Protein AF-A0AAU3ESX3-F1 (afdb_monomer_lite)

Secondary structure (DSSP, 8-state):
-PPP-----HHHHHHHHHHTTPEEEEEEEEE-S-TTS--EEEEEEEEPPP-

Foldseek 3Di:
DDDDDDDDDPVNVQVVCVVVQKHWDDWDWDWDPDPVDTDIDIDTDIDHDDD

Sequence (51 aa):
MSVSIWVLSPTLWEDLLVEHGLLIDQFSLITAPEVDRPVSCTLIRARRPPA

pLDDT: mean 85.22, std 9.49, range [48.78, 95.44]

Radius of gyration: 14.16 Å; chains: 1; bounding box: 40×19×29 Å

Structure (mmCIF, N/CA/C/O backbone):
data_AF-A0AAU3ESX3-F1
#
_entry.id   AF-A0AAU3ESX3-F1
#
loop_
_atom_site.group_PDB
_atom_site.id
_atom_site.type_symbol
_atom_site.label_atom_id
_atom_site.label_alt_id
_atom_site.label_comp_id
_atom_site.label_asym_id
_atom_site.label_entity_id
_atom_site.label_seq_id
_atom_site.pdbx_PDB_ins_code
_atom_site.Cartn_x
_atom_site.Cartn_y
_atom_site.Cartn_z
_atom_site.occupancy
_atom_site.B_iso_or_equiv
_atom_site.auth_seq_id
_atom_site.auth_comp_id
_atom_site.auth_asym_id
_atom_site.auth_atom_id
_atom_site.pdbx_PDB_model_num
ATOM 1 N N . MET A 1 1 ? 24.064 13.881 -15.438 1.0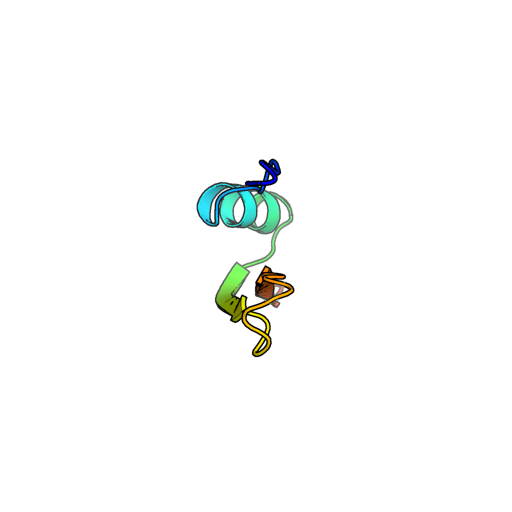0 48.78 1 MET A N 1
ATOM 2 C CA . MET A 1 1 ? 23.062 14.924 -15.132 1.00 48.78 1 MET A CA 1
ATOM 3 C C . MET A 1 1 ? 22.047 14.308 -14.187 1.00 48.78 1 MET A C 1
ATOM 5 O O . MET A 1 1 ? 21.416 13.339 -14.581 1.00 48.78 1 MET A O 1
ATOM 9 N N . SER A 1 2 ? 21.955 14.775 -12.943 1.00 71.19 2 SER A N 1
ATOM 10 C CA . SER A 1 2 ? 20.953 14.304 -11.980 1.00 71.19 2 SER A CA 1
ATOM 11 C C . SER A 1 2 ? 19.739 15.228 -12.016 1.00 71.19 2 SER A C 1
ATOM 13 O O . SER A 1 2 ? 19.880 16.448 -11.982 1.00 71.19 2 SER A O 1
ATOM 15 N N . VAL A 1 3 ? 18.548 14.643 -12.109 1.00 69.31 3 VAL A N 1
ATOM 16 C CA . VAL A 1 3 ? 17.286 15.363 -11.929 1.00 69.31 3 VAL A CA 1
ATOM 17 C C . VAL A 1 3 ? 16.903 15.237 -10.459 1.00 69.31 3 VAL A C 1
ATOM 19 O O . VAL A 1 3 ? 16.794 14.126 -9.945 1.00 69.31 3 VAL A O 1
ATOM 22 N N . SER A 1 4 ? 16.706 16.369 -9.787 1.00 68.94 4 SER A N 1
ATOM 23 C CA . SER A 1 4 ? 16.178 16.406 -8.422 1.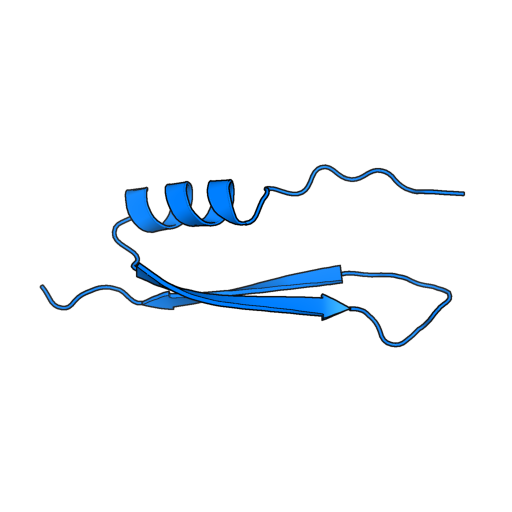00 68.94 4 SER A CA 1
ATOM 24 C C . SER A 1 4 ? 14.674 16.631 -8.482 1.00 68.94 4 SER A C 1
ATOM 26 O O . SER A 1 4 ? 14.221 17.664 -8.974 1.00 68.94 4 SER A O 1
ATOM 28 N N . ILE A 1 5 ? 13.905 15.666 -7.987 1.00 73.69 5 ILE A N 1
ATOM 29 C CA . ILE A 1 5 ? 12.450 15.764 -7.842 1.00 73.69 5 ILE A CA 1
ATOM 30 C C . ILE A 1 5 ? 12.070 15.731 -6.367 1.00 73.69 5 ILE A C 1
ATOM 32 O O . ILE A 1 5 ? 12.688 15.027 -5.569 1.00 73.69 5 ILE A O 1
ATOM 36 N N . TRP A 1 6 ? 11.030 16.485 -6.020 1.00 80.25 6 TRP A N 1
ATOM 37 C CA . TRP A 1 6 ? 10.413 16.414 -4.703 1.00 80.25 6 TRP A CA 1
ATOM 38 C C . TRP A 1 6 ? 9.455 15.232 -4.677 1.00 80.25 6 TRP A C 1
ATOM 40 O O . TRP A 1 6 ? 8.451 15.215 -5.386 1.00 80.25 6 TRP A O 1
ATOM 50 N N . VAL A 1 7 ? 9.787 14.239 -3.862 1.00 79.38 7 VAL A N 1
ATOM 51 C CA . VAL A 1 7 ? 8.928 13.095 -3.567 1.00 79.38 7 VAL A CA 1
ATOM 52 C C . VAL A 1 7 ? 8.583 13.122 -2.089 1.00 79.38 7 VAL A C 1
ATOM 54 O O . VAL A 1 7 ? 9.446 13.373 -1.247 1.00 79.38 7 VAL A O 1
ATOM 57 N N . LEU A 1 8 ? 7.311 12.881 -1.777 1.00 83.88 8 LEU A N 1
ATOM 58 C CA . LEU A 1 8 ? 6.890 12.687 -0.396 1.00 83.88 8 LEU A CA 1
ATOM 59 C C . LEU A 1 8 ? 7.606 11.460 0.172 1.00 83.88 8 LEU A C 1
ATOM 61 O O . LEU A 1 8 ? 7.710 10.421 -0.491 1.00 83.88 8 LEU A O 1
ATOM 65 N N . SER A 1 9 ? 8.104 11.592 1.400 1.00 86.19 9 SER A N 1
ATOM 66 C CA . SER A 1 9 ? 8.657 10.456 2.126 1.00 86.19 9 SER A CA 1
ATOM 67 C C . SER A 1 9 ? 7.551 9.428 2.403 1.00 86.19 9 SER A C 1
ATOM 69 O O . SER A 1 9 ? 6.373 9.791 2.460 1.00 86.19 9 SER A O 1
ATOM 71 N N . PRO A 1 10 ? 7.901 8.147 2.609 1.00 84.38 10 PRO A N 1
ATOM 72 C CA . PRO A 1 10 ? 6.923 7.133 3.000 1.00 84.38 10 PRO A CA 1
ATOM 73 C C . PRO A 1 10 ? 6.097 7.539 4.229 1.00 84.38 10 PRO A C 1
ATOM 75 O O . PRO A 1 10 ? 4.889 7.347 4.232 1.00 84.38 10 PRO A O 1
ATOM 78 N N . THR A 1 11 ? 6.720 8.185 5.219 1.00 87.50 11 TH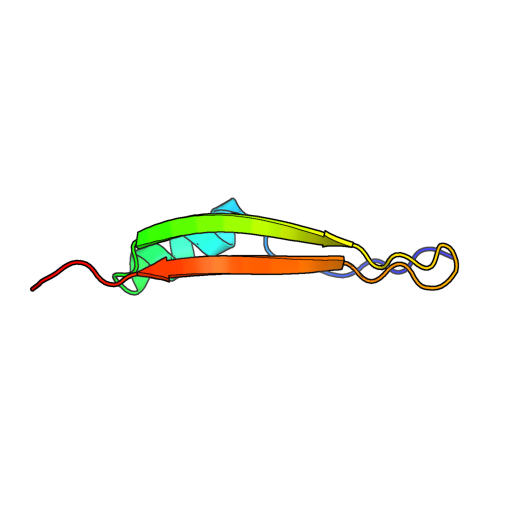R A N 1
ATOM 79 C CA . THR A 1 11 ? 6.039 8.668 6.432 1.00 87.50 11 THR A CA 1
ATOM 80 C C . THR A 1 11 ? 4.990 9.735 6.125 1.00 87.50 11 THR A C 1
ATOM 82 O O . THR A 1 11 ? 3.877 9.644 6.617 1.00 87.50 11 THR A O 1
ATOM 85 N N . LEU A 1 12 ? 5.289 10.696 5.241 1.00 90.12 12 LEU A N 1
ATOM 86 C CA . LEU A 1 12 ? 4.307 11.721 4.862 1.00 90.12 12 LEU A CA 1
ATOM 87 C C . LEU A 1 12 ? 3.123 11.134 4.084 1.00 90.12 12 LEU A C 1
ATOM 89 O O . LEU A 1 12 ? 2.004 11.625 4.197 1.00 90.12 12 LEU A O 1
ATOM 93 N N . TRP A 1 13 ? 3.359 10.086 3.292 1.00 90.94 13 TRP A N 1
ATOM 94 C CA . TRP A 1 13 ? 2.271 9.338 2.666 1.00 90.94 13 TRP A CA 1
ATOM 95 C C . TRP A 1 13 ? 1.416 8.592 3.691 1.00 90.94 13 TRP A C 1
ATOM 97 O O . TRP A 1 13 ? 0.199 8.529 3.527 1.00 90.94 13 TRP A O 1
ATOM 107 N N . GLU A 1 14 ? 2.043 8.023 4.718 1.00 90.81 14 GLU A N 1
ATOM 108 C CA . GLU A 1 14 ? 1.353 7.339 5.809 1.00 90.81 14 GLU A CA 1
ATOM 109 C C . GLU A 1 14 ? 0.452 8.274 6.595 1.00 90.81 14 GLU A C 1
ATOM 111 O O . GLU A 1 14 ? -0.747 8.009 6.684 1.00 90.81 14 GLU A O 1
ATOM 116 N N . ASP A 1 15 ? 0.995 9.401 7.041 1.00 92.81 15 ASP A N 1
ATOM 117 C CA . ASP A 1 15 ? 0.243 10.410 7.779 1.00 92.81 15 ASP A CA 1
ATOM 118 C C . ASP A 1 15 ? -0.977 10.880 6.972 1.00 92.81 15 ASP A C 1
ATOM 120 O O . ASP A 1 15 ? -2.105 10.819 7.459 1.00 92.81 15 ASP A O 1
ATOM 124 N N . LEU A 1 16 ? -0.784 11.226 5.692 1.00 92.81 16 LEU A N 1
ATOM 125 C CA . LEU A 1 16 ? -1.865 11.686 4.816 1.00 92.81 16 LEU A CA 1
ATOM 126 C C . LEU A 1 16 ? -2.969 10.629 4.638 1.00 92.81 16 LEU A C 1
ATOM 128 O O . LEU A 1 16 ? -4.159 10.940 4.651 1.00 92.81 16 LEU A O 1
ATOM 132 N N . LEU A 1 17 ? -2.598 9.365 4.429 1.00 92.56 17 LEU A N 1
ATOM 133 C CA . LEU A 1 17 ? -3.577 8.300 4.200 1.00 92.56 17 LEU A CA 1
ATOM 134 C C . LEU A 1 17 ? -4.340 7.954 5.486 1.00 92.56 17 LEU A C 1
ATOM 136 O O . LEU A 1 17 ? -5.556 7.743 5.430 1.00 92.56 17 LEU A O 1
ATOM 140 N N . VAL A 1 18 ? -3.660 7.965 6.634 1.00 93.25 18 VAL A N 1
ATOM 141 C CA . VAL A 1 18 ? -4.269 7.756 7.955 1.00 93.25 18 VAL A CA 1
ATOM 142 C C . VAL A 1 18 ? -5.212 8.899 8.322 1.00 93.25 18 VAL A C 1
ATOM 144 O O . VAL A 1 18 ? -6.323 8.632 8.784 1.00 93.25 18 VAL A O 1
ATOM 147 N N . GLU A 1 19 ? -4.846 10.153 8.043 1.00 95.44 19 GLU A N 1
ATOM 148 C CA . GLU A 1 19 ? -5.728 11.320 8.210 1.00 95.44 19 GLU A CA 1
ATOM 149 C C . GLU A 1 19 ? -7.048 11.170 7.433 1.00 95.44 19 GLU A C 1
ATOM 151 O O . GLU A 1 19 ? -8.103 11.618 7.882 1.00 95.44 19 GLU A O 1
ATOM 156 N N . HIS A 1 20 ? -7.022 10.470 6.296 1.00 93.94 20 HIS A N 1
ATOM 157 C CA . HIS A 1 20 ? -8.203 10.162 5.488 1.00 93.94 20 HIS A CA 1
ATOM 158 C C . HIS A 1 20 ? -8.908 8.841 5.861 1.00 93.94 20 HIS A C 1
ATOM 160 O O . HIS A 1 20 ? -9.789 8.373 5.128 1.00 93.94 20 HIS A O 1
ATOM 166 N N . GLY A 1 21 ? -8.562 8.238 7.002 1.00 94.12 21 GLY A N 1
ATOM 167 C CA . GLY A 1 21 ? -9.205 7.029 7.525 1.00 94.12 21 GLY A CA 1
ATOM 168 C C . GLY A 1 21 ? -8.838 5.752 6.767 1.00 94.12 21 GLY A C 1
ATOM 169 O O . GLY A 1 21 ? -9.605 4.784 6.769 1.00 94.12 21 GLY A O 1
ATOM 170 N N . LEU A 1 22 ? -7.697 5.748 6.077 1.00 94.94 22 LEU A N 1
ATOM 171 C CA . LEU A 1 22 ? -7.128 4.557 5.461 1.00 94.94 22 LEU A CA 1
ATOM 172 C C . LEU A 1 22 ? -6.039 3.981 6.366 1.00 94.94 22 LEU A C 1
ATOM 174 O O . LEU A 1 22 ? -5.291 4.702 7.012 1.00 94.94 22 LEU A O 1
ATOM 178 N N . LEU A 1 23 ? -5.935 2.659 6.384 1.00 92.62 23 LEU A N 1
ATOM 179 C CA . LEU A 1 23 ? -4.812 1.949 6.978 1.00 92.62 23 LEU A CA 1
ATOM 180 C C . LEU A 1 23 ? -3.893 1.491 5.859 1.00 92.62 23 LEU A C 1
ATOM 182 O O . LEU A 1 23 ? -4.360 0.892 4.888 1.00 92.62 23 LEU A O 1
ATOM 186 N N . ILE A 1 24 ? -2.601 1.759 5.997 1.00 91.88 24 ILE A N 1
ATOM 187 C CA . ILE A 1 24 ? -1.610 1.260 5.051 1.00 91.88 24 ILE A CA 1
ATOM 188 C C . ILE A 1 24 ? -1.256 -0.179 5.399 1.00 91.88 24 ILE A C 1
ATOM 190 O O . ILE A 1 24 ? -0.926 -0.495 6.537 1.00 91.88 24 ILE A O 1
ATOM 194 N N . ASP A 1 25 ? -1.291 -1.038 4.387 1.00 92.31 25 ASP A N 1
ATOM 195 C CA . ASP A 1 25 ? -0.875 -2.430 4.500 1.00 92.31 25 ASP A CA 1
ATOM 196 C C . ASP A 1 25 ? 0.558 -2.631 3.977 1.00 92.31 25 ASP A C 1
ATOM 198 O O . ASP A 1 25 ? 1.307 -3.442 4.518 1.00 92.31 25 ASP A O 1
ATOM 202 N N . GLN A 1 26 ? 0.954 -1.930 2.902 1.00 91.88 26 GLN A N 1
ATOM 203 C CA . GLN A 1 26 ? 2.263 -2.130 2.273 1.00 91.88 26 GLN A CA 1
ATOM 204 C C . GLN A 1 26 ? 2.725 -0.928 1.441 1.00 91.88 26 GLN A C 1
ATOM 206 O O . GLN A 1 26 ? 1.957 -0.371 0.656 1.00 91.88 26 GLN A O 1
ATOM 211 N N . PHE A 1 27 ? 4.024 -0.631 1.517 1.00 91.50 27 PHE A N 1
ATOM 212 C CA . PHE A 1 27 ? 4.747 0.200 0.554 1.00 91.50 27 PHE A CA 1
ATOM 213 C C . PHE A 1 27 ? 5.640 -0.669 -0.333 1.00 91.50 27 PHE A C 1
ATOM 215 O O . PHE A 1 27 ? 6.285 -1.609 0.133 1.00 91.50 27 PHE A O 1
ATOM 222 N N . SER A 1 28 ? 5.698 -0.372 -1.626 1.00 90.81 28 SER A N 1
ATOM 223 C CA . SER A 1 28 ? 6.584 -1.060 -2.565 1.00 90.81 28 SER A CA 1
ATOM 224 C C . SER A 1 28 ? 7.207 -0.066 -3.529 1.00 90.81 28 SER A C 1
ATOM 226 O O . SER A 1 28 ? 6.499 0.659 -4.223 1.00 90.81 28 SER A O 1
ATOM 228 N N . LEU A 1 29 ? 8.537 -0.041 -3.573 1.00 87.69 29 LEU A N 1
ATOM 229 C CA . LEU A 1 29 ? 9.278 0.738 -4.555 1.00 87.69 29 LEU A CA 1
ATOM 230 C C . LEU A 1 29 ? 9.472 -0.112 -5.811 1.00 87.69 29 LEU A C 1
ATOM 232 O O . LEU A 1 29 ? 10.061 -1.188 -5.758 1.00 87.69 29 LEU A O 1
ATOM 236 N N . ILE A 1 30 ? 8.970 0.382 -6.932 1.00 89.19 30 ILE A N 1
ATOM 237 C CA . ILE A 1 30 ? 9.126 -0.218 -8.250 1.00 89.19 30 ILE A CA 1
ATOM 238 C C . ILE A 1 30 ? 10.115 0.653 -9.010 1.00 89.19 30 ILE A C 1
ATOM 240 O O . ILE A 1 30 ? 9.834 1.815 -9.289 1.00 89.19 30 ILE A O 1
ATOM 244 N N . THR A 1 31 ? 11.279 0.103 -9.326 1.00 86.06 31 THR A N 1
ATOM 245 C CA . THR A 1 31 ? 12.308 0.785 -10.115 1.00 86.06 31 THR A CA 1
ATOM 246 C C . THR A 1 31 ? 12.268 0.296 -11.556 1.00 86.06 31 THR A C 1
ATOM 248 O O . THR A 1 31 ? 12.068 -0.897 -11.796 1.00 86.06 31 THR A O 1
ATOM 251 N N . ALA A 1 32 ? 12.482 1.197 -12.511 1.00 82.69 32 ALA A N 1
ATOM 252 C CA . ALA A 1 32 ? 12.616 0.841 -13.915 1.00 82.69 32 ALA A CA 1
ATOM 253 C C . ALA A 1 32 ? 13.783 -0.147 -14.110 1.00 82.69 32 ALA A C 1
ATOM 255 O O . ALA A 1 32 ? 14.830 0.010 -13.474 1.00 82.69 32 ALA A O 1
ATOM 256 N N . PRO A 1 33 ? 13.618 -1.163 -14.971 1.00 77.38 33 PRO A N 1
ATOM 257 C CA . PRO A 1 33 ? 14.690 -2.095 -15.288 1.00 77.38 33 PRO A CA 1
ATOM 258 C C . PRO A 1 33 ? 15.774 -1.451 -16.166 1.00 77.38 33 PRO A C 1
ATOM 260 O O . PRO A 1 33 ? 16.918 -1.905 -16.145 1.00 77.38 33 PRO A O 1
ATOM 263 N N . GLU A 1 34 ? 15.450 -0.405 -16.938 1.00 82.19 34 GLU A N 1
ATOM 264 C CA . GLU A 1 34 ? 16.423 0.276 -17.790 1.00 82.19 34 GLU A CA 1
ATOM 265 C C . GLU A 1 34 ? 17.355 1.205 -17.001 1.00 82.19 34 GLU A C 1
ATOM 267 O O . GLU A 1 34 ? 16.933 2.188 -16.389 1.00 82.19 34 GLU A O 1
ATOM 272 N N . VAL A 1 35 ? 18.660 0.950 -17.120 1.00 70.38 35 VAL A N 1
ATOM 273 C CA . VAL A 1 35 ? 19.729 1.749 -16.493 1.00 70.38 35 VAL A CA 1
ATOM 274 C C . VAL A 1 35 ? 19.744 3.198 -17.004 1.00 70.38 35 VAL A C 1
ATOM 276 O O . VAL A 1 35 ? 20.063 4.118 -16.253 1.00 70.38 35 VAL A O 1
ATOM 279 N N . ASP A 1 36 ? 19.338 3.417 -18.256 1.00 75.69 36 ASP A N 1
ATOM 280 C CA . ASP A 1 36 ? 19.451 4.719 -18.928 1.00 75.69 36 ASP A CA 1
ATOM 281 C C . ASP A 1 36 ? 18.240 5.640 -18.705 1.00 75.69 36 ASP A C 1
ATOM 283 O O . ASP A 1 36 ? 18.259 6.809 -19.100 1.00 75.69 36 ASP A O 1
ATOM 287 N N . ARG A 1 37 ? 17.167 5.132 -18.081 1.00 70.12 37 ARG A N 1
ATOM 288 C CA . ARG A 1 37 ? 15.951 5.897 -17.758 1.00 70.12 37 ARG A CA 1
ATOM 289 C C . ARG A 1 37 ? 15.424 5.506 -16.378 1.00 70.12 37 ARG A C 1
ATOM 291 O O . ARG A 1 37 ? 14.376 4.868 -16.283 1.00 70.12 37 ARG A O 1
ATOM 298 N N . PRO A 1 38 ? 1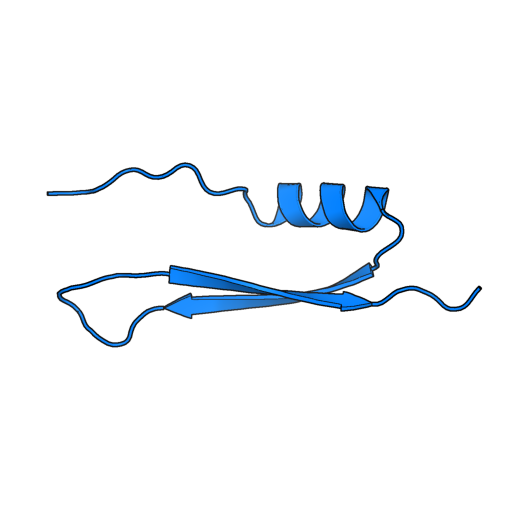6.126 5.899 -15.303 1.00 71.19 38 PRO A N 1
ATOM 299 C CA . PRO A 1 38 ? 15.746 5.526 -13.951 1.00 71.19 38 PRO A CA 1
ATOM 300 C C . PRO A 1 38 ? 14.456 6.251 -13.547 1.00 71.19 38 PRO A C 1
ATOM 302 O O . PRO A 1 38 ? 14.476 7.396 -13.095 1.00 71.19 38 PRO A O 1
ATOM 305 N N . VAL A 1 39 ? 13.320 5.580 -13.729 1.00 80.25 39 VAL A N 1
ATOM 306 C CA . VAL A 1 39 ? 12.028 5.973 -13.161 1.00 80.25 39 VAL A CA 1
ATOM 307 C C . VAL A 1 39 ? 11.765 5.090 -11.949 1.00 80.25 39 VAL A C 1
ATOM 309 O O . VAL A 1 39 ? 11.910 3.874 -12.025 1.00 80.25 39 VAL A O 1
ATOM 312 N N . SER A 1 40 ? 11.357 5.698 -10.840 1.00 81.12 40 SER A N 1
ATOM 313 C CA . SER A 1 40 ? 10.948 4.977 -9.636 1.00 81.12 40 SER A CA 1
ATOM 314 C C . SER A 1 40 ? 9.513 5.346 -9.284 1.00 81.12 40 SER A C 1
ATOM 316 O O . SER A 1 40 ? 9.160 6.524 -9.251 1.00 81.12 40 SER A O 1
ATOM 318 N N . CYS A 1 4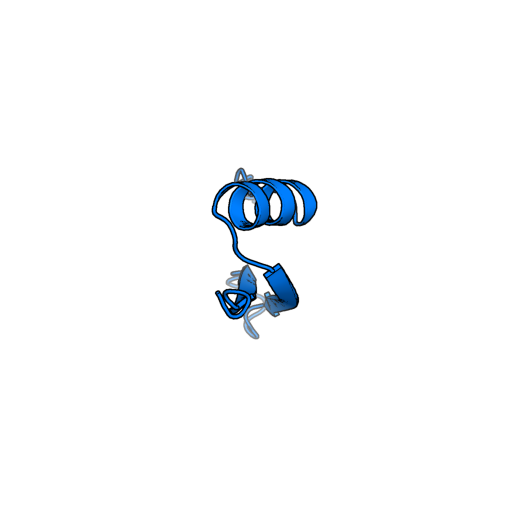1 ? 8.691 4.341 -9.007 1.00 85.25 41 CYS A N 1
ATOM 319 C CA . CYS A 1 41 ? 7.298 4.485 -8.610 1.00 85.25 41 CYS A CA 1
ATOM 320 C C . CYS A 1 41 ? 7.090 3.878 -7.224 1.00 85.25 41 CYS A C 1
ATOM 322 O O . CYS A 1 41 ? 7.536 2.765 -6.957 1.00 85.25 41 CYS A O 1
ATOM 324 N N . THR A 1 42 ? 6.361 4.576 -6.357 1.00 87.75 42 T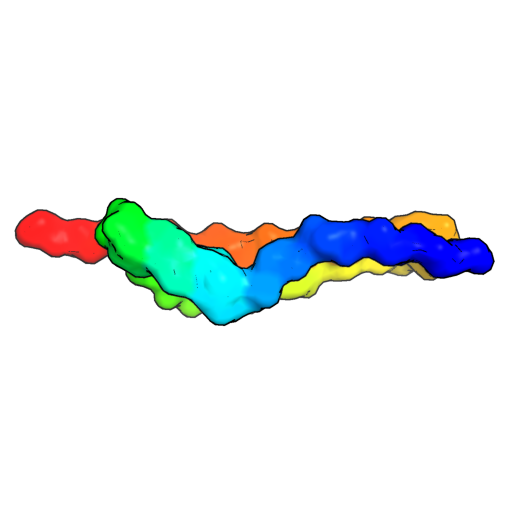HR A N 1
ATOM 325 C CA . THR A 1 42 ? 5.937 4.032 -5.063 1.00 87.75 42 THR A CA 1
ATOM 326 C C . THR A 1 42 ? 4.507 3.522 -5.185 1.00 87.75 42 THR A C 1
ATOM 328 O O . THR A 1 42 ? 3.586 4.301 -5.415 1.00 87.75 42 THR A O 1
ATOM 331 N N . LEU A 1 43 ? 4.318 2.214 -5.028 1.00 91.06 43 LEU A N 1
ATOM 332 C CA . LEU A 1 43 ? 3.008 1.588 -4.902 1.00 91.06 43 LEU A CA 1
ATOM 333 C C . LEU A 1 43 ? 2.635 1.504 -3.421 1.00 91.06 43 LEU A C 1
ATOM 335 O O . LEU A 1 43 ? 3.351 0.885 -2.633 1.00 91.06 43 LEU A O 1
ATOM 339 N N . ILE A 1 44 ? 1.501 2.102 -3.058 1.00 92.31 44 ILE A N 1
ATOM 340 C CA . ILE A 1 44 ? 0.960 2.071 -1.697 1.00 92.31 44 ILE A CA 1
ATOM 341 C C . ILE A 1 44 ? -0.323 1.252 -1.714 1.00 92.31 44 ILE A C 1
ATOM 343 O O . ILE A 1 44 ? -1.257 1.557 -2.457 1.00 92.31 44 ILE A O 1
ATOM 347 N N . ARG A 1 45 ? -0.371 0.204 -0.896 1.00 94.00 45 ARG A N 1
ATOM 348 C CA . ARG A 1 45 ? -1.578 -0.588 -0.666 1.00 94.00 45 ARG A CA 1
ATOM 349 C C . ARG A 1 45 ? -2.184 -0.134 0.647 1.00 94.00 45 ARG A C 1
ATOM 351 O O . ARG A 1 45 ? -1.537 -0.242 1.685 1.00 94.00 45 ARG A O 1
ATOM 358 N N . ALA A 1 46 ? -3.406 0.374 0.580 1.00 94.19 46 ALA A N 1
ATOM 359 C CA . ALA A 1 46 ? -4.150 0.827 1.740 1.00 94.19 46 ALA A CA 1
ATOM 360 C C . ALA A 1 46 ? -5.586 0.309 1.683 1.00 94.19 46 ALA A C 1
ATOM 362 O O . ALA A 1 46 ? -6.144 0.088 0.603 1.00 94.19 46 ALA A O 1
ATOM 363 N N . ARG A 1 47 ? -6.192 0.141 2.852 1.00 94.62 47 ARG A N 1
ATOM 364 C CA . ARG A 1 47 ? -7.561 -0.342 3.015 1.00 94.62 47 ARG A CA 1
ATOM 365 C C . ARG A 1 47 ? -8.330 0.540 3.981 1.00 94.62 47 ARG A C 1
ATOM 367 O O . ARG A 1 47 ? -7.759 1.140 4.885 1.00 94.62 47 ARG A O 1
ATOM 374 N N . ARG A 1 48 ? -9.649 0.581 3.825 1.00 94.00 48 ARG A N 1
ATOM 375 C CA . ARG A 1 48 ? -10.524 1.209 4.815 1.00 94.00 48 ARG A CA 1
ATOM 376 C C . ARG A 1 48 ? -10.870 0.186 5.906 1.00 94.00 48 ARG A C 1
ATOM 378 O O . ARG A 1 48 ? -11.216 -0.947 5.554 1.00 94.00 48 ARG A O 1
ATOM 385 N N . PRO A 1 49 ? -10.778 0.536 7.200 1.00 90.88 49 PRO A N 1
ATOM 386 C CA . PRO A 1 49 ? -11.320 -0.297 8.267 1.00 90.88 49 PRO A CA 1
ATOM 387 C C . PRO A 1 49 ? -12.825 -0.547 8.065 1.00 90.88 49 PRO A C 1
ATOM 389 O O . PRO A 1 49 ? -13.507 0.308 7.493 1.00 90.88 49 PRO A O 1
ATOM 392 N N . PRO A 1 50 ? -13.361 -1.693 8.518 1.00 86.06 50 PRO A N 1
ATOM 393 C CA . PRO A 1 50 ? -14.807 -1.859 8.625 1.00 86.06 50 PRO A CA 1
ATOM 394 C C . PRO A 1 50 ? -15.397 -0.788 9.561 1.00 86.06 50 PRO A C 1
ATOM 396 O O . PRO A 1 50 ? -14.721 -0.359 10.498 1.00 86.06 50 PRO A O 1
ATOM 399 N N . ALA A 1 51 ? -16.620 -0.344 9.252 1.00 76.06 51 ALA A N 1
ATOM 400 C CA . ALA A 1 51 ? -17.365 0.658 10.021 1.00 76.06 51 ALA A CA 1
ATOM 401 C C . ALA A 1 51 ? -17.803 0.140 11.398 1.00 76.06 51 ALA A C 1
ATOM 403 O O . ALA A 1 51 ? -18.054 -1.084 11.508 1.00 76.06 51 ALA A O 1
#